Protein AF-A0A2E6NLU3-F1 (afdb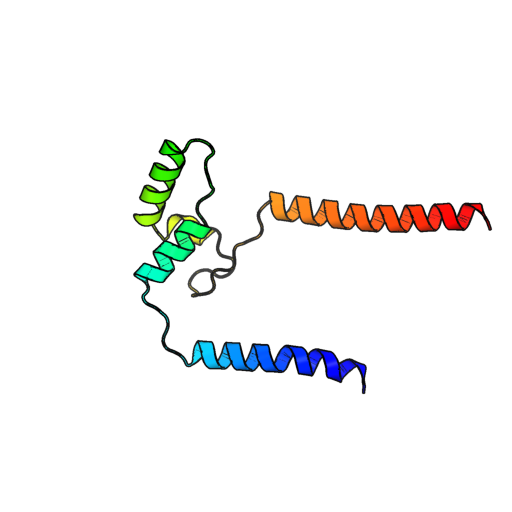_monomer)

Secondary structure (DSSP, 8-state):
--TTHHHHHHHHHHHHHHHHHHHSPPPPHHHHHHHHHHHHSPPPSSHHHHHHHHHHHHH-GGGGGGGBSSTTSS--PBPPPHHHHHHHHHHHHHHHHHHHHHHHHHHTT-

Solvent-accessible surface area (backbone atoms only — not comparable to full-atom values): 6584 Å² total; per-residue (Å²): 123,70,83,59,52,57,59,51,66,58,48,51,60,53,50,51,50,52,54,52,55,73,73,46,85,78,75,64,61,72,63,49,41,50,51,54,30,59,73,65,54,80,86,52,93,50,69,69,58,32,49,52,55,49,54,53,32,65,77,38,52,66,76,60,50,86,46,31,64,49,72,98,54,96,53,86,49,66,52,80,48,72,65,54,53,51,51,49,54,52,51,52,49,50,55,50,48,54,52,52,50,52,52,52,58,60,59,75,81,110

Sequence (110 aa):
MQALRVPLKVTIPFLVMIIASLLTKPNRREALDRFYVKMKTPTEIDPEKDREELELSYSRPERFDHKKLFQGTSLEFQRPGKADIVGFVLSCLGVVGVILLALWVANLGA

Structure (mmCIF, N/CA/C/O backbone):
data_AF-A0A2E6NLU3-F1
#
_entry.id   AF-A0A2E6NLU3-F1
#
loop_
_atom_site.group_PDB
_atom_site.id
_atom_site.type_symbol
_atom_site.label_atom_id
_atom_site.label_alt_id
_atom_site.label_comp_id
_atom_site.label_asym_id
_atom_site.label_entity_id
_atom_site.label_seq_id
_atom_site.pdbx_PDB_ins_code
_atom_site.Cartn_x
_atom_site.Cartn_y
_atom_site.Cartn_z
_atom_site.occupancy
_atom_site.B_iso_or_equiv
_atom_site.auth_seq_id
_atom_site.auth_comp_id
_atom_site.auth_asym_id
_atom_site.auth_atom_id
_atom_site.pdbx_PDB_model_num
ATOM 1 N N . MET A 1 1 ? -8.550 -15.555 -29.794 1.00 56.88 1 MET A N 1
ATOM 2 C CA . MET A 1 1 ? -9.336 -15.989 -28.609 1.00 56.88 1 MET A CA 1
ATOM 3 C C . MET A 1 1 ? -8.490 -16.427 -27.397 1.00 56.88 1 MET A C 1
ATOM 5 O O . MET A 1 1 ? -9.047 -16.504 -26.311 1.00 56.88 1 MET A O 1
ATOM 9 N N . GLN A 1 2 ? -7.170 -16.670 -27.506 1.00 61.28 2 GLN A N 1
ATOM 10 C CA . GLN A 1 2 ? -6.343 -17.081 -26.349 1.00 61.28 2 GLN A CA 1
ATOM 11 C C . GLN A 1 2 ? -6.016 -15.935 -25.365 1.00 61.28 2 GLN A C 1
ATOM 13 O O . GLN A 1 2 ? -6.019 -16.163 -24.158 1.00 61.28 2 GLN A O 1
ATOM 18 N N . ALA A 1 3 ? -5.840 -14.700 -25.854 1.00 64.69 3 ALA A N 1
ATOM 19 C CA . ALA A 1 3 ? -5.515 -13.529 -25.026 1.00 64.69 3 ALA A CA 1
ATOM 20 C C . ALA A 1 3 ? -6.578 -13.188 -23.959 1.00 64.69 3 ALA A C 1
ATOM 22 O O . ALA A 1 3 ? -6.248 -12.617 -22.928 1.00 64.69 3 ALA A O 1
ATOM 23 N N . LEU A 1 4 ? -7.840 -13.587 -24.161 1.00 70.69 4 LEU A N 1
ATOM 24 C CA . LEU A 1 4 ? -8.938 -13.317 -23.223 1.00 70.69 4 LEU A CA 1
ATOM 25 C C . LEU A 1 4 ? -9.110 -14.409 -22.150 1.00 70.69 4 LEU A C 1
ATOM 27 O O . LEU A 1 4 ? -9.827 -14.220 -21.170 1.00 70.69 4 LEU A O 1
ATOM 31 N N . ARG A 1 5 ? -8.448 -15.562 -22.313 1.00 75.06 5 ARG A N 1
ATOM 32 C CA . ARG A 1 5 ? -8.635 -16.727 -21.435 1.00 75.06 5 ARG A CA 1
ATOM 33 C C . ARG A 1 5 ? -7.925 -16.556 -20.089 1.00 75.06 5 ARG A C 1
ATOM 35 O O . ARG A 1 5 ? -8.440 -17.020 -19.076 1.00 75.06 5 ARG A O 1
ATOM 42 N N . VAL A 1 6 ? -6.757 -15.910 -20.082 1.00 82.00 6 VAL A N 1
ATOM 43 C CA . VAL A 1 6 ? -5.974 -15.672 -18.858 1.00 82.00 6 VAL A CA 1
ATOM 44 C C . VAL A 1 6 ? -6.603 -14.579 -17.991 1.00 82.00 6 VAL A 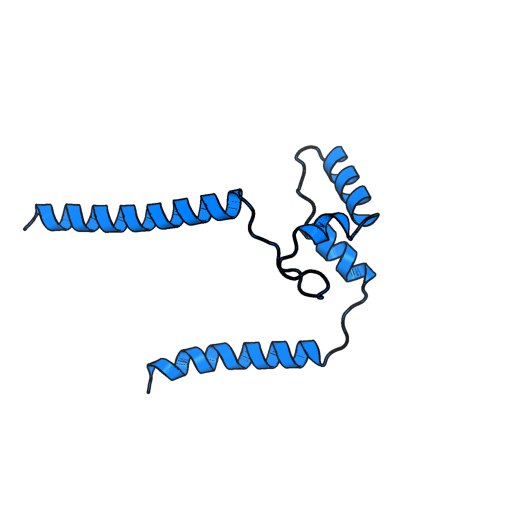C 1
ATOM 46 O O . VAL A 1 6 ? -6.844 -14.872 -16.821 1.00 82.00 6 VAL A O 1
ATOM 49 N N . PRO A 1 7 ? -6.971 -13.393 -18.525 1.00 84.88 7 PRO A N 1
ATOM 50 C CA . PRO A 1 7 ? -7.642 -12.367 -17.731 1.00 84.88 7 PRO A CA 1
ATOM 51 C C . PRO A 1 7 ? -8.897 -12.910 -17.052 1.00 84.88 7 PRO A C 1
ATOM 53 O O . PRO A 1 7 ? -9.029 -12.803 -15.842 1.00 84.88 7 PRO A O 1
ATOM 56 N N . LEU A 1 8 ? -9.762 -13.610 -17.793 1.00 85.00 8 LEU A N 1
ATOM 57 C CA . LEU A 1 8 ? -11.007 -14.144 -17.243 1.00 85.00 8 LEU A CA 1
ATOM 58 C C . LEU A 1 8 ? -10.774 -15.169 -16.118 1.00 85.00 8 LEU A C 1
ATOM 60 O O . LEU A 1 8 ? -11.439 -15.109 -15.086 1.00 85.00 8 LEU A O 1
ATOM 64 N N . LYS A 1 9 ? -9.807 -16.083 -16.285 1.00 86.44 9 LYS A N 1
ATOM 65 C CA . LYS A 1 9 ? -9.452 -17.073 -15.251 1.00 86.44 9 LYS A CA 1
ATOM 66 C C . LYS A 1 9 ? -8.930 -16.434 -13.969 1.00 86.44 9 LYS A C 1
ATOM 68 O O . LYS A 1 9 ? -9.139 -16.996 -12.901 1.00 86.44 9 LYS A O 1
ATOM 73 N N . VAL A 1 10 ? -8.250 -15.296 -14.079 1.00 89.81 10 VAL A N 1
ATOM 74 C CA . VAL A 1 10 ? -7.739 -14.557 -12.923 1.00 89.81 10 VAL A CA 1
ATOM 75 C C . VAL A 1 10 ? -8.851 -13.717 -12.300 1.00 89.81 10 VAL A C 1
ATOM 77 O O . VAL A 1 10 ? -9.007 -13.734 -11.089 1.00 89.81 10 VAL A O 1
ATOM 80 N N . THR A 1 11 ? -9.673 -13.031 -13.096 1.00 92.00 11 THR A N 1
ATOM 81 C CA . THR A 1 11 ? -10.698 -12.108 -12.588 1.00 92.00 11 THR A CA 1
ATOM 82 C C . THR A 1 11 ? -11.863 -12.820 -11.896 1.00 92.00 11 THR A C 1
ATOM 84 O O . THR A 1 11 ? -12.326 -12.344 -10.861 1.00 92.00 11 THR A O 1
ATOM 87 N N . ILE A 1 12 ? -12.331 -13.961 -12.419 1.00 92.25 12 ILE A N 1
ATOM 88 C CA . ILE A 1 12 ? -13.472 -14.701 -11.846 1.00 92.25 12 ILE A CA 1
ATOM 89 C C . ILE A 1 12 ? -13.294 -15.036 -10.351 1.00 92.25 12 ILE A C 1
ATOM 91 O O . ILE A 1 12 ? -14.194 -14.692 -9.585 1.00 92.25 12 ILE A O 1
ATOM 95 N N . PRO A 1 13 ? -12.195 -15.667 -9.882 1.00 94.19 13 PRO A N 1
ATOM 96 C CA . PRO A 1 13 ? -12.053 -16.003 -8.464 1.00 94.19 13 PRO A CA 1
ATOM 97 C C . PRO A 1 13 ? -12.053 -14.762 -7.562 1.00 94.19 13 PRO A C 1
ATOM 99 O O . PRO A 1 13 ? -12.699 -14.785 -6.516 1.00 94.19 13 PRO A O 1
ATOM 102 N N . PHE A 1 14 ? -11.429 -13.654 -7.982 1.00 94.44 14 PHE A N 1
ATOM 103 C CA . PHE A 1 14 ? -11.491 -12.399 -7.225 1.00 94.44 14 PHE A CA 1
ATOM 104 C C . PHE A 1 14 ? -12.916 -11.847 -7.140 1.00 94.44 14 PHE A C 1
ATOM 106 O O . PHE A 1 14 ? -13.339 -11.438 -6.062 1.00 94.44 14 PHE A O 1
ATOM 113 N N . LEU A 1 15 ? -13.681 -11.875 -8.236 1.00 94.62 15 LEU A N 1
ATOM 114 C CA . LEU A 1 15 ? -15.081 -11.437 -8.225 1.00 94.62 15 LEU A CA 1
ATOM 115 C C . LEU A 1 15 ? -15.931 -12.285 -7.278 1.00 94.62 15 LEU A C 1
ATOM 117 O O . LEU A 1 15 ? -16.697 -11.731 -6.493 1.00 94.62 15 LEU A O 1
ATOM 121 N N . VAL A 1 16 ? -15.765 -13.610 -7.306 1.00 95.12 16 VAL A N 1
ATOM 122 C CA . VAL A 1 16 ? -16.470 -14.519 -6.391 1.00 95.12 16 VAL A CA 1
ATOM 123 C C . VAL A 1 16 ? -16.127 -14.195 -4.936 1.00 95.12 16 VAL A C 1
ATOM 125 O O . VAL A 1 16 ? -17.033 -14.095 -4.113 1.00 95.12 16 VAL A O 1
ATOM 128 N N . MET A 1 17 ? -14.849 -13.961 -4.618 1.00 94.81 17 MET A N 1
ATOM 129 C CA . MET A 1 17 ? -14.428 -13.562 -3.270 1.00 94.81 17 MET A CA 1
ATOM 130 C C . MET A 1 17 ? -15.006 -12.208 -2.844 1.00 94.81 17 MET A C 1
ATOM 132 O O . MET A 1 17 ? -15.442 -12.073 -1.704 1.00 94.81 17 MET A O 1
ATOM 136 N N . ILE A 1 18 ? -15.035 -11.215 -3.738 1.00 92.62 18 ILE A N 1
ATOM 137 C CA . ILE A 1 18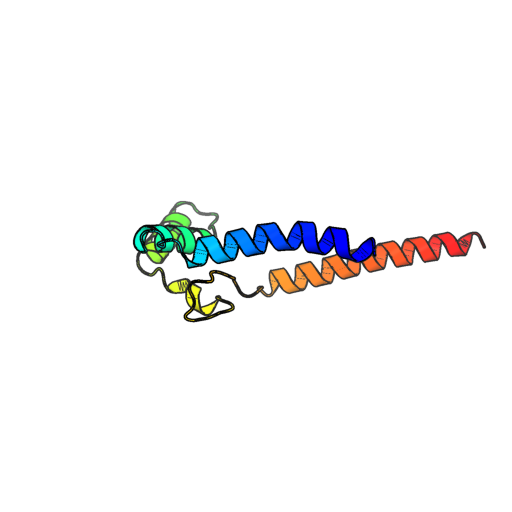 ? -15.605 -9.890 -3.451 1.00 92.62 18 ILE A CA 1
ATOM 138 C C . ILE A 1 18 ? -17.106 -10.011 -3.174 1.00 92.62 18 ILE A C 1
ATOM 140 O O . ILE A 1 18 ? -17.580 -9.493 -2.168 1.00 92.62 18 ILE A O 1
ATOM 144 N N . ILE A 1 19 ? -17.846 -10.730 -4.022 1.00 94.81 19 ILE A N 1
ATOM 145 C CA . ILE A 1 19 ? -19.287 -10.943 -3.840 1.00 94.81 19 ILE A CA 1
ATOM 146 C C . ILE A 1 19 ? -19.551 -11.687 -2.529 1.00 94.81 19 ILE A C 1
ATOM 148 O O . ILE A 1 19 ? -20.379 -11.247 -1.738 1.00 94.81 19 ILE A O 1
ATOM 152 N N . ALA A 1 20 ? -18.820 -12.773 -2.262 1.00 94.50 20 ALA A N 1
ATOM 153 C CA . ALA A 1 20 ? -18.948 -13.513 -1.010 1.00 94.50 20 ALA A CA 1
ATOM 154 C C . ALA A 1 20 ? -18.665 -12.617 0.207 1.00 94.50 20 ALA A C 1
ATOM 156 O O . ALA A 1 20 ? -19.457 -12.605 1.143 1.00 94.50 20 ALA A O 1
ATOM 157 N N . SER A 1 21 ? -17.600 -11.810 0.159 1.00 90.81 21 SER A N 1
ATOM 158 C CA . SER A 1 21 ? -17.243 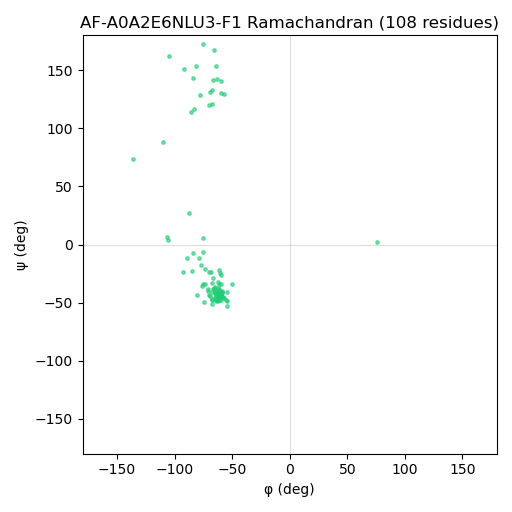-10.848 1.209 1.00 90.81 21 SER A CA 1
ATOM 159 C C . SER A 1 21 ? -18.373 -9.852 1.496 1.00 90.81 21 SER A C 1
ATOM 161 O O . SER A 1 21 ? -18.737 -9.660 2.655 1.00 90.81 21 SER A O 1
ATOM 163 N N . LEU A 1 22 ? -18.991 -9.286 0.451 1.00 89.94 22 LEU A N 1
ATOM 164 C CA . LEU A 1 22 ? -20.105 -8.336 0.578 1.00 89.94 22 LEU A CA 1
ATOM 165 C C . LEU A 1 22 ? -21.383 -8.966 1.153 1.00 89.94 22 LEU A C 1
ATOM 167 O O . LEU A 1 22 ? -22.175 -8.267 1.782 1.00 89.94 22 LEU A O 1
ATOM 171 N N . LEU A 1 23 ? -21.593 -10.268 0.935 1.00 94.12 23 LEU A N 1
ATOM 172 C CA . LEU A 1 23 ? -22.743 -11.006 1.466 1.00 94.12 23 LEU A CA 1
ATOM 173 C C . LEU A 1 23 ? -22.511 -11.524 2.895 1.00 94.12 23 LEU A C 1
ATOM 175 O O . LEU A 1 23 ? -23.470 -11.787 3.620 1.00 94.12 23 LEU A O 1
ATOM 179 N N . THR A 1 24 ? -21.256 -11.687 3.316 1.00 92.19 24 THR A N 1
ATOM 180 C CA . THR A 1 24 ? -20.913 -12.146 4.668 1.00 92.19 24 THR A CA 1
ATOM 181 C C . THR A 1 24 ? -20.951 -11.028 5.708 1.00 92.19 24 THR A C 1
ATOM 183 O O . THR A 1 24 ? -20.735 -9.853 5.417 1.00 92.19 24 THR A O 1
ATOM 186 N N . LYS A 1 25 ? -21.202 -11.398 6.971 1.00 88.75 25 LYS A N 1
ATOM 187 C CA . LYS A 1 25 ? -21.206 -10.444 8.084 1.00 88.75 25 LYS A CA 1
ATOM 188 C C . LYS A 1 25 ? -19.778 -9.940 8.359 1.00 88.75 25 LYS A C 1
ATOM 190 O O . LYS A 1 25 ? -18.882 -10.768 8.534 1.00 88.75 25 LYS A O 1
ATOM 195 N N . PRO A 1 26 ? -19.562 -8.619 8.478 1.00 86.06 26 PRO A N 1
ATOM 196 C CA . PRO A 1 26 ? -18.260 -8.076 8.843 1.00 86.06 26 PRO A CA 1
ATOM 197 C C . PRO A 1 26 ? -17.850 -8.499 10.260 1.00 86.06 26 PRO A C 1
ATOM 199 O O . PRO A 1 26 ? -18.690 -8.743 11.133 1.00 86.06 26 PRO A O 1
ATOM 202 N N . ASN A 1 27 ? -16.539 -8.552 10.496 1.00 87.88 27 ASN A N 1
ATOM 203 C CA . ASN A 1 27 ? -15.980 -8.820 11.819 1.00 87.88 27 ASN A CA 1
ATOM 204 C C . ASN A 1 27 ? -16.306 -7.681 12.815 1.00 87.88 27 ASN A C 1
ATOM 206 O O . ASN A 1 27 ? -16.752 -6.599 12.429 1.00 87.88 27 ASN A O 1
ATOM 210 N N . ARG A 1 28 ? -16.080 -7.913 14.116 1.00 91.25 28 ARG A N 1
ATOM 211 C CA . ARG A 1 28 ? -16.282 -6.902 15.166 1.00 91.25 28 ARG A CA 1
ATOM 212 C C . ARG A 1 28 ? -15.452 -5.645 14.892 1.00 91.25 28 ARG A C 1
ATOM 214 O O . ARG A 1 28 ? -14.240 -5.738 14.710 1.00 91.25 28 ARG A O 1
ATOM 221 N N . ARG A 1 29 ? -16.114 -4.482 14.939 1.00 87.00 29 ARG A N 1
ATOM 222 C CA . ARG A 1 29 ? -15.513 -3.165 14.664 1.00 87.00 29 ARG A CA 1
ATOM 223 C C . ARG A 1 29 ? -14.294 -2.887 15.534 1.00 87.00 29 ARG A C 1
ATOM 225 O O . ARG A 1 29 ? -13.239 -2.626 14.994 1.00 87.00 29 ARG A O 1
ATOM 232 N N . GLU A 1 30 ? -14.389 -3.119 16.839 1.00 88.25 30 GLU A N 1
ATOM 233 C CA . GLU A 1 30 ? -13.274 -2.922 17.782 1.00 88.25 30 GLU A CA 1
ATOM 234 C C . GLU A 1 30 ? -12.001 -3.689 17.390 1.00 88.25 30 GLU A C 1
ATOM 236 O O . GLU A 1 30 ? -10.890 -3.170 17.482 1.00 88.25 30 GLU A O 1
ATOM 241 N N . ALA A 1 31 ? -12.151 -4.935 16.926 1.00 89.38 31 ALA A N 1
ATOM 242 C CA . ALA A 1 31 ? -11.019 -5.748 16.496 1.00 89.38 31 ALA A CA 1
ATOM 243 C C . ALA A 1 31 ? -10.420 -5.230 15.180 1.00 89.38 31 ALA A C 1
ATOM 245 O O . ALA A 1 31 ? -9.200 -5.238 15.021 1.00 89.38 31 ALA A O 1
ATOM 246 N N . LEU A 1 32 ? -11.272 -4.772 14.257 1.00 90.50 32 LEU A N 1
ATOM 247 C CA . LEU A 1 32 ? -10.850 -4.167 12.996 1.00 90.50 32 LEU A CA 1
ATOM 248 C C . LEU A 1 32 ? -10.151 -2.827 13.233 1.00 90.50 32 LEU A C 1
ATOM 250 O O . LEU A 1 32 ? -9.054 -2.633 12.724 1.00 90.50 32 LEU A O 1
ATOM 254 N N . ASP A 1 33 ? -10.721 -1.949 14.051 1.00 90.75 33 ASP A N 1
ATOM 255 C CA . ASP A 1 33 ? -10.177 -0.624 14.354 1.00 90.75 33 ASP A CA 1
ATOM 256 C C . ASP A 1 33 ? -8.801 -0.743 15.010 1.00 90.75 33 ASP A C 1
ATOM 258 O O . ASP A 1 33 ? -7.841 -0.111 14.570 1.00 90.75 33 ASP A O 1
ATOM 262 N N . ARG A 1 34 ? -8.658 -1.646 15.990 1.00 90.25 34 ARG A N 1
ATOM 263 C CA . ARG A 1 34 ? -7.365 -1.933 16.624 1.00 90.25 34 ARG A CA 1
ATOM 264 C C . ARG A 1 34 ? -6.336 -2.462 15.623 1.00 90.25 34 ARG A C 1
ATOM 266 O O . ARG A 1 34 ? -5.171 -2.072 15.674 1.00 90.25 34 ARG A O 1
ATOM 273 N N . PHE A 1 35 ? -6.749 -3.361 14.731 1.00 91.31 35 PHE A N 1
ATOM 274 C CA . PHE A 1 35 ? -5.872 -3.936 13.715 1.00 91.31 35 PHE A CA 1
ATOM 275 C C . PHE A 1 35 ? -5.431 -2.889 12.684 1.00 91.31 35 PHE A C 1
ATOM 277 O O . PHE A 1 35 ? -4.234 -2.719 12.451 1.00 91.31 35 PHE A O 1
ATOM 284 N N . TYR A 1 36 ? -6.376 -2.151 12.103 1.00 90.75 36 TYR A N 1
ATOM 285 C CA . TYR A 1 36 ? -6.092 -1.151 11.080 1.00 90.75 36 TYR A CA 1
ATOM 286 C C . TYR A 1 36 ? -5.321 0.033 11.636 1.00 90.75 36 TYR A C 1
ATOM 288 O O . TYR A 1 36 ? -4.392 0.489 10.976 1.00 90.75 36 TYR A O 1
ATOM 296 N N . VAL A 1 37 ? -5.644 0.517 12.839 1.00 92.06 37 VAL A N 1
ATOM 297 C CA . VAL A 1 37 ? -4.896 1.636 13.412 1.00 92.06 37 VAL A CA 1
ATOM 298 C C . VAL A 1 37 ? -3.451 1.233 13.693 1.00 92.06 37 VAL A C 1
ATOM 300 O O . VAL A 1 37 ? -2.553 1.959 13.289 1.00 92.06 37 VAL A O 1
ATOM 303 N N . LYS A 1 38 ? -3.212 0.022 14.221 1.00 90.44 38 LYS A N 1
ATOM 304 C CA . LYS A 1 38 ? -1.856 -0.510 14.421 1.00 90.44 38 LYS A CA 1
ATOM 305 C C . LYS A 1 38 ? -1.064 -0.584 13.114 1.00 90.44 38 LYS A C 1
ATOM 307 O O . LYS A 1 38 ? 0.114 -0.260 13.110 1.00 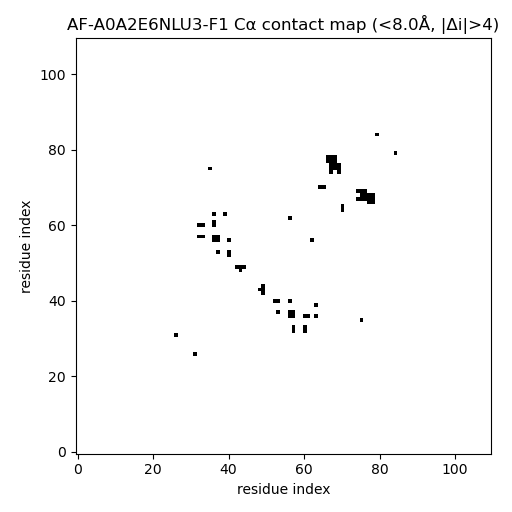90.44 38 LYS A O 1
ATOM 312 N N . MET A 1 39 ? -1.691 -0.997 12.009 1.00 90.81 39 MET A N 1
ATOM 313 C CA . MET A 1 39 ? -1.021 -1.029 10.700 1.00 90.81 39 MET A CA 1
ATOM 314 C C . MET A 1 39 ? -0.738 0.366 10.125 1.00 90.81 39 MET A C 1
ATOM 316 O O . MET A 1 39 ? 0.128 0.505 9.265 1.00 90.81 39 MET A O 1
ATOM 320 N N . LYS A 1 40 ? -1.488 1.389 10.546 1.00 90.50 40 LYS A N 1
ATOM 321 C CA . LYS A 1 40 ? -1.339 2.770 10.067 1.00 90.50 40 LYS A CA 1
ATOM 322 C C . LYS A 1 40 ? -0.402 3.611 10.932 1.00 90.50 40 LYS A C 1
ATOM 324 O O . LYS A 1 40 ? 0.104 4.617 10.430 1.00 90.50 40 LYS A O 1
ATOM 329 N N . THR A 1 41 ? -0.211 3.250 12.199 1.00 91.25 41 THR A N 1
ATOM 330 C CA . THR A 1 41 ? 0.715 3.932 13.105 1.00 91.25 41 THR A CA 1
ATOM 331 C C . THR A 1 41 ? 2.149 3.697 12.625 1.00 91.25 41 THR A C 1
ATOM 333 O O . THR A 1 41 ? 2.558 2.543 12.495 1.00 91.25 41 THR A O 1
ATOM 336 N N . PRO A 1 42 ? 2.912 4.761 12.315 1.00 89.00 42 PRO A N 1
ATOM 337 C CA . PRO A 1 42 ? 4.331 4.632 12.007 1.00 89.00 42 PRO A CA 1
ATOM 338 C C . PRO A 1 42 ? 5.082 4.032 13.195 1.00 89.00 42 PRO A C 1
ATOM 340 O O . PRO A 1 42 ? 4.790 4.379 14.334 1.00 89.00 42 PRO A O 1
ATOM 343 N N . THR A 1 43 ? 6.038 3.151 12.918 1.00 90.69 43 THR A N 1
ATOM 344 C CA . THR A 1 43 ? 6.900 2.577 13.954 1.00 90.69 43 THR A CA 1
ATOM 345 C C . THR A 1 43 ? 7.973 3.580 14.352 1.00 90.69 43 THR A C 1
ATOM 347 O O . THR A 1 43 ? 8.684 4.095 13.484 1.00 90.69 43 THR A O 1
ATOM 350 N N . GLU A 1 44 ? 8.111 3.819 15.650 1.00 92.69 44 GLU A N 1
ATOM 351 C CA . GLU A 1 44 ? 9.178 4.645 16.213 1.00 92.69 44 GLU A CA 1
ATOM 352 C C . GLU A 1 44 ? 10.397 3.793 16.599 1.00 92.69 44 GLU A C 1
ATOM 354 O O . GLU A 1 44 ? 10.291 2.609 16.916 1.00 92.69 44 GLU A O 1
ATOM 359 N N . ILE A 1 45 ? 11.590 4.394 16.555 1.00 92.25 45 ILE A N 1
ATOM 360 C CA . ILE A 1 45 ? 12.846 3.702 16.914 1.00 92.25 45 ILE A CA 1
ATOM 361 C C . ILE A 1 45 ? 12.944 3.504 18.433 1.00 92.25 45 ILE A C 1
ATOM 363 O O . ILE A 1 45 ? 13.506 2.516 18.903 1.00 92.25 45 ILE A O 1
ATOM 367 N N . ASP A 1 46 ? 12.420 4.466 19.192 1.00 94.25 46 ASP A N 1
ATOM 368 C CA . ASP A 1 46 ? 12.387 4.448 20.650 1.00 94.25 46 ASP A CA 1
ATOM 369 C C . ASP A 1 46 ? 11.177 3.625 21.135 1.00 94.25 46 ASP A C 1
ATOM 371 O O . ASP A 1 46 ? 10.039 4.026 20.871 1.00 94.25 46 ASP A O 1
ATOM 375 N N . PRO A 1 47 ? 11.389 2.499 21.845 1.00 92.25 47 PRO A N 1
ATOM 376 C CA . PRO A 1 47 ? 10.309 1.608 22.265 1.00 92.25 47 PRO A CA 1
ATOM 377 C C . PRO A 1 47 ? 9.258 2.265 23.165 1.00 92.25 47 PRO A C 1
ATOM 379 O O . PRO A 1 47 ? 8.082 1.909 23.084 1.00 92.25 47 PRO A O 1
ATOM 382 N N . GLU A 1 48 ? 9.659 3.208 24.023 1.00 93.50 48 GLU A N 1
ATOM 383 C CA . GLU A 1 48 ? 8.718 3.883 24.925 1.00 93.50 48 GLU A CA 1
ATOM 384 C C . GLU A 1 48 ? 7.798 4.816 24.128 1.00 93.50 48 GLU A C 1
ATOM 386 O O . GLU A 1 48 ? 6.577 4.780 24.286 1.00 93.50 48 GLU A O 1
ATOM 391 N N . LYS A 1 49 ? 8.362 5.568 23.176 1.00 91.56 49 LYS A N 1
ATOM 392 C CA . LYS A 1 49 ? 7.584 6.441 22.284 1.00 91.56 49 LYS A CA 1
ATOM 393 C C . LYS A 1 49 ? 6.687 5.659 21.334 1.00 91.56 49 LYS A C 1
ATOM 395 O O . LYS A 1 49 ? 5.556 6.074 21.102 1.00 91.56 49 LYS A O 1
ATOM 400 N N . ASP A 1 50 ? 7.156 4.527 20.809 1.00 91.75 50 ASP A N 1
ATOM 401 C CA . ASP A 1 50 ? 6.337 3.650 19.961 1.00 91.75 50 ASP A CA 1
ATOM 402 C C . ASP A 1 50 ? 5.093 3.168 20.719 1.00 91.75 50 ASP A C 1
ATOM 404 O O . ASP A 1 50 ? 3.972 3.193 20.202 1.00 91.75 50 ASP A O 1
ATOM 408 N N . ARG A 1 51 ? 5.269 2.804 21.995 1.00 91.69 51 ARG A N 1
ATOM 409 C CA . ARG A 1 51 ? 4.166 2.389 22.858 1.00 91.69 51 ARG A CA 1
ATOM 410 C C . ARG A 1 51 ? 3.183 3.528 23.122 1.00 91.69 51 ARG A C 1
ATOM 412 O O . ARG A 1 51 ? 1.978 3.304 23.001 1.00 91.69 51 ARG A O 1
ATOM 419 N N . GLU A 1 52 ? 3.668 4.723 23.444 1.00 93.31 52 GLU A N 1
ATOM 420 C CA . GLU A 1 52 ? 2.819 5.907 23.637 1.00 93.31 52 GLU A CA 1
ATOM 421 C C . GLU A 1 52 ? 2.021 6.246 22.365 1.00 93.31 52 GLU A C 1
ATOM 423 O O . GLU A 1 52 ? 0.809 6.469 22.422 1.00 93.31 52 GLU A O 1
ATOM 428 N N . GLU A 1 53 ? 2.665 6.212 21.196 1.00 92.12 53 GLU A N 1
ATOM 429 C CA . GLU A 1 53 ? 2.025 6.475 19.903 1.00 92.12 53 GLU A CA 1
ATOM 430 C C . GLU A 1 53 ? 0.970 5.419 19.544 1.00 92.12 53 GLU A C 1
ATOM 432 O O . GLU A 1 53 ? -0.089 5.747 18.984 1.00 92.12 53 GLU A O 1
ATOM 437 N N . LEU A 1 54 ? 1.207 4.153 19.894 1.00 92.06 54 LEU A N 1
ATOM 438 C CA . LEU A 1 54 ? 0.233 3.075 19.736 1.00 92.06 54 LEU A CA 1
ATOM 439 C C . LEU A 1 54 ? -0.951 3.221 20.695 1.00 92.06 54 LEU A C 1
ATOM 441 O O . LEU A 1 54 ? -2.091 3.074 20.257 1.00 92.06 54 LEU A O 1
ATOM 445 N N . GLU A 1 55 ? -0.718 3.532 21.972 1.00 9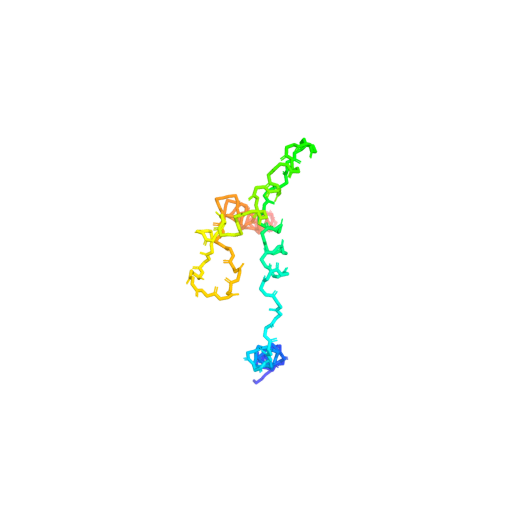3.06 55 GLU A N 1
ATOM 446 C CA . GLU A 1 55 ? -1.785 3.771 22.953 1.00 93.06 55 GLU A CA 1
ATOM 447 C C . GLU A 1 55 ? -2.655 4.969 22.541 1.00 93.06 55 GLU A C 1
ATOM 449 O O . GLU A 1 55 ? -3.889 4.872 22.531 1.00 93.06 55 GLU A O 1
ATOM 454 N N . LEU A 1 56 ? -2.032 6.053 22.067 1.00 92.38 56 LEU A N 1
ATOM 455 C CA . LEU A 1 56 ? -2.736 7.196 21.487 1.00 92.38 56 LEU A CA 1
ATOM 456 C C . LEU A 1 56 ? -3.587 6.771 20.284 1.00 92.38 56 LEU A C 1
ATOM 458 O O . LEU A 1 56 ? -4.757 7.148 20.183 1.00 92.38 56 LEU A O 1
ATOM 462 N N . SER A 1 57 ? -3.028 5.951 19.396 1.00 91.44 57 SER A N 1
ATOM 463 C CA . SER A 1 57 ? -3.720 5.453 18.205 1.00 91.44 57 SER A CA 1
ATOM 464 C C . SER A 1 57 ? -4.892 4.525 18.555 1.00 91.44 57 SER A C 1
ATOM 466 O O . SER A 1 57 ? -5.951 4.625 17.942 1.00 91.44 57 SER A O 1
ATOM 468 N N . TYR A 1 58 ? -4.769 3.681 19.583 1.00 91.81 58 TYR A N 1
ATOM 469 C CA . TYR A 1 58 ? -5.883 2.858 20.066 1.00 91.81 58 TYR A CA 1
ATOM 470 C C . TYR A 1 58 ? -7.005 3.684 20.698 1.00 91.81 58 TYR A C 1
ATOM 472 O O . TYR A 1 58 ? -8.168 3.313 20.560 1.00 91.81 58 TYR A O 1
ATOM 480 N N . SER A 1 59 ? -6.681 4.800 21.359 1.00 91.81 59 SER A N 1
ATOM 481 C CA . SER A 1 59 ? -7.698 5.701 21.921 1.00 91.81 59 SER A CA 1
ATOM 482 C C . SER A 1 59 ? -8.430 6.542 20.864 1.00 91.81 59 SER A C 1
ATOM 484 O O . SER A 1 59 ? -9.532 7.018 21.128 1.00 91.81 59 SER A O 1
ATOM 486 N N . ARG A 1 60 ? -7.830 6.724 19.677 1.00 90.25 60 ARG A N 1
ATOM 487 C CA . ARG A 1 60 ? -8.369 7.506 18.550 1.00 90.25 60 ARG A CA 1
ATOM 488 C C . ARG A 1 60 ? -8.183 6.765 17.218 1.00 90.25 60 ARG A C 1
ATOM 490 O O . ARG A 1 60 ? -7.318 7.150 16.420 1.00 90.25 60 ARG A O 1
ATOM 497 N N . PRO A 1 61 ? -8.965 5.705 16.955 1.00 86.50 61 PRO A N 1
ATOM 498 C CA . PRO A 1 61 ? -8.818 4.881 15.752 1.00 86.50 61 PRO A CA 1
ATOM 499 C C . PRO A 1 61 ? -8.995 5.667 14.438 1.00 86.50 61 PRO A C 1
ATOM 501 O O . PRO A 1 61 ? -8.390 5.327 13.421 1.00 86.50 61 PRO A O 1
ATOM 504 N N . GLU A 1 62 ? -9.740 6.774 14.464 1.00 86.56 62 GLU A N 1
ATOM 505 C CA . GLU A 1 62 ? -9.968 7.682 13.336 1.00 86.56 62 GLU A CA 1
ATOM 506 C C . GLU A 1 62 ? -8.773 8.595 12.989 1.00 86.56 62 GLU A C 1
ATOM 508 O O . GLU A 1 62 ? -8.801 9.285 11.964 1.00 86.56 62 GLU A O 1
ATOM 513 N N . ARG A 1 63 ? -7.693 8.596 13.790 1.00 86.5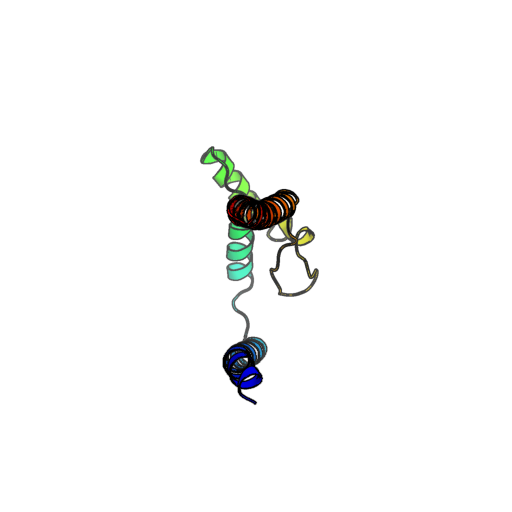6 63 ARG A N 1
ATOM 514 C CA . ARG A 1 63 ? -6.522 9.489 13.628 1.00 86.56 63 ARG A CA 1
ATOM 515 C C . ARG A 1 63 ? -5.957 9.499 12.206 1.00 86.56 63 ARG A C 1
ATOM 517 O O . ARG A 1 63 ? -5.494 10.537 11.733 1.00 86.56 63 ARG A O 1
ATOM 524 N N . PHE A 1 64 ? -6.012 8.369 11.504 1.00 87.69 64 PHE A N 1
ATOM 525 C CA . PHE A 1 64 ? -5.436 8.198 10.167 1.00 87.69 64 PHE A CA 1
ATOM 526 C C . PHE A 1 64 ? -6.464 8.137 9.032 1.00 87.69 64 PHE A C 1
ATOM 528 O O . PHE A 1 64 ? -6.082 7.922 7.881 1.00 87.69 64 PHE A O 1
ATOM 535 N N . ASP A 1 65 ? -7.748 8.364 9.304 1.00 86.19 65 ASP A N 1
ATOM 536 C CA . ASP A 1 65 ? -8.801 8.223 8.290 1.00 86.19 65 ASP A CA 1
ATOM 537 C C . ASP A 1 65 ? -8.739 9.287 7.193 1.00 86.19 65 ASP A C 1
ATOM 539 O O . ASP A 1 65 ? -9.119 9.036 6.050 1.00 86.19 65 ASP A O 1
ATOM 543 N N . HIS A 1 66 ? -8.138 10.440 7.484 1.00 86.75 66 HIS A N 1
ATOM 544 C CA . HIS A 1 66 ? -7.841 11.467 6.486 1.00 86.75 66 HIS A CA 1
ATOM 545 C C . HIS A 1 66 ? -6.880 10.982 5.382 1.00 86.75 66 HIS A C 1
ATOM 547 O O . HIS A 1 66 ? -6.879 11.542 4.284 1.00 86.75 66 HIS A O 1
ATOM 553 N N . LYS A 1 67 ? -6.082 9.935 5.649 1.00 86.81 67 LYS A N 1
ATOM 554 C CA . LYS A 1 67 ? -5.169 9.325 4.671 1.00 86.81 67 LYS A CA 1
ATOM 555 C C . LYS A 1 67 ? -5.853 8.296 3.767 1.00 86.81 67 LYS A C 1
ATOM 557 O O . LYS A 1 67 ? -5.227 7.860 2.805 1.00 86.81 67 LYS A O 1
ATOM 562 N N . LYS A 1 68 ? -7.116 7.932 4.018 1.00 90.19 68 LYS A N 1
ATOM 563 C CA . LYS A 1 68 ? -7.869 6.988 3.179 1.00 90.19 68 LYS A CA 1
ATOM 564 C C . LYS A 1 68 ? -8.132 7.569 1.793 1.00 90.19 68 LYS A C 1
ATOM 566 O O . LYS A 1 68 ? -8.451 8.750 1.632 1.00 90.19 68 LYS A O 1
ATOM 571 N N . LEU A 1 69 ? -8.053 6.726 0.770 1.00 88.88 69 LEU A N 1
ATOM 572 C CA . LEU A 1 69 ? -8.420 7.077 -0.598 1.00 88.88 69 LEU A CA 1
ATOM 573 C C . LEU A 1 69 ? -9.936 7.306 -0.697 1.00 88.88 69 LEU A C 1
ATOM 575 O O . LEU A 1 69 ? -10.356 8.358 -1.179 1.00 88.88 69 LEU A O 1
ATOM 579 N N . PHE A 1 70 ? -10.729 6.388 -0.134 1.00 88.69 70 PHE A N 1
ATOM 580 C CA . PHE A 1 70 ? -12.196 6.413 -0.138 1.00 88.69 70 PHE A CA 1
ATOM 581 C C . PHE A 1 70 ? -12.763 6.694 1.261 1.00 88.69 70 PHE A C 1
ATOM 583 O O . PHE A 1 70 ? -13.050 5.783 2.040 1.00 88.69 70 PHE A O 1
ATOM 590 N N . GLN A 1 71 ? -12.923 7.976 1.585 1.00 84.06 71 GLN A N 1
ATOM 591 C CA . GLN A 1 71 ? -13.467 8.418 2.872 1.00 84.06 71 GLN A CA 1
ATOM 592 C C . GLN A 1 71 ? -14.918 7.943 3.064 1.00 84.06 71 GLN A C 1
ATOM 594 O O . GLN A 1 71 ? -15.694 7.906 2.112 1.00 84.06 71 GLN A O 1
ATOM 599 N N . GLY A 1 72 ? -15.284 7.566 4.294 1.00 80.12 72 GLY A N 1
ATOM 600 C CA . GLY A 1 72 ? -16.639 7.105 4.635 1.00 80.12 72 GLY A CA 1
ATOM 601 C C . GLY A 1 72 ? -16.984 5.680 4.181 1.00 80.12 72 GLY A C 1
ATOM 602 O O . GLY A 1 72 ? -18.099 5.222 4.418 1.00 80.12 72 GLY A O 1
ATOM 603 N N . THR A 1 73 ? -16.044 4.963 3.560 1.00 83.81 73 THR A N 1
ATOM 604 C CA . THR A 1 73 ? -16.216 3.554 3.174 1.00 83.81 73 THR A CA 1
ATOM 605 C C . THR A 1 73 ? -15.445 2.625 4.112 1.00 83.81 73 THR A C 1
ATOM 607 O O . THR A 1 73 ? -14.516 3.051 4.798 1.00 83.81 73 THR A O 1
ATOM 610 N N . SER A 1 74 ? -15.786 1.334 4.114 1.00 83.31 74 SER A N 1
ATOM 611 C CA . SER A 1 74 ? -15.015 0.292 4.811 1.00 83.31 74 SER A CA 1
ATOM 612 C C . SER A 1 74 ? -13.714 -0.088 4.088 1.00 83.31 74 SER A C 1
ATOM 614 O O . SER A 1 74 ? -13.064 -1.061 4.466 1.00 83.31 74 SER A O 1
ATOM 616 N N . LEU A 1 75 ? -13.357 0.618 3.008 1.00 85.12 75 LEU A N 1
ATOM 617 C CA . LEU A 1 75 ? -12.152 0.350 2.236 1.00 85.12 75 LEU A CA 1
ATOM 618 C C . LEU A 1 75 ? -10.958 1.077 2.858 1.00 85.12 75 LEU A C 1
ATOM 620 O O . LEU A 1 75 ? -10.851 2.300 2.818 1.00 85.12 75 LEU A O 1
ATOM 624 N N . GLU A 1 76 ? -10.015 0.296 3.371 1.00 88.31 76 GLU A N 1
ATOM 625 C CA . GLU A 1 76 ? -8.818 0.773 4.075 1.00 88.31 76 GLU A CA 1
ATOM 626 C C . GLU A 1 76 ? -7.640 1.079 3.126 1.00 88.31 76 GLU A C 1
ATOM 628 O O . GLU A 1 76 ? -6.472 1.001 3.506 1.00 88.31 76 GLU A O 1
ATOM 633 N N . PHE A 1 77 ? -7.933 1.428 1.866 1.00 89.38 77 PHE A N 1
ATOM 634 C CA . PHE A 1 77 ? -6.911 1.826 0.895 1.00 89.38 77 PHE A CA 1
ATOM 635 C C . PHE A 1 77 ? -6.335 3.193 1.259 1.00 89.38 77 PHE A C 1
ATOM 637 O O . PHE A 1 77 ? -7.056 4.191 1.274 1.00 89.38 77 PHE A O 1
ATOM 644 N N . GLN A 1 78 ? -5.029 3.244 1.508 1.00 89.50 78 GLN A N 1
ATOM 645 C CA . GLN A 1 78 ? -4.317 4.474 1.840 1.00 89.50 78 GLN A CA 1
ATOM 646 C C . GLN A 1 78 ? -3.926 5.242 0.576 1.00 89.50 78 GLN A C 1
ATOM 648 O O . GLN A 1 78 ? -3.570 4.657 -0.447 1.00 89.50 78 GLN A O 1
ATOM 653 N N . ARG A 1 79 ? -3.984 6.574 0.645 1.00 88.88 79 ARG A N 1
ATOM 654 C CA . ARG A 1 79 ? -3.455 7.448 -0.404 1.00 88.88 79 ARG A CA 1
ATOM 655 C C . ARG A 1 79 ? -1.930 7.315 -0.435 1.00 88.88 79 ARG A C 1
ATOM 657 O O . ARG A 1 79 ? -1.322 7.405 0.635 1.00 88.88 79 ARG A O 1
ATOM 664 N N . PRO A 1 80 ? -1.318 7.144 -1.621 1.00 89.38 80 PRO A N 1
ATOM 665 C CA . PRO A 1 80 ? 0.131 7.079 -1.731 1.00 89.38 80 PRO A CA 1
ATOM 666 C C . PRO A 1 80 ? 0.746 8.379 -1.213 1.00 89.38 80 PRO A C 1
ATOM 668 O O . PRO A 1 80 ? 0.312 9.483 -1.558 1.00 89.38 80 PRO A O 1
ATOM 671 N N . GLY A 1 81 ? 1.740 8.238 -0.343 1.00 89.44 81 GLY A N 1
ATOM 672 C CA . GLY A 1 81 ? 2.500 9.350 0.196 1.00 89.44 81 GLY A CA 1
ATOM 673 C C . GLY A 1 81 ? 3.497 9.905 -0.817 1.00 89.44 81 GLY A C 1
ATOM 674 O O . GLY A 1 81 ? 3.749 9.334 -1.877 1.00 89.44 81 GLY A O 1
ATOM 675 N N . LYS A 1 82 ? 4.137 11.024 -0.462 1.00 90.81 82 LYS A N 1
ATOM 676 C CA . LYS A 1 82 ? 5.210 11.603 -1.288 1.00 90.81 82 LYS A CA 1
ATOM 677 C C . LYS A 1 82 ? 6.365 10.617 -1.491 1.00 90.81 82 LYS A C 1
ATOM 679 O O . LYS A 1 82 ? 6.891 10.538 -2.593 1.00 90.81 82 LYS A O 1
ATOM 684 N N . ALA A 1 83 ? 6.727 9.865 -0.449 1.00 90.81 83 ALA A N 1
ATOM 685 C CA . ALA A 1 83 ? 7.773 8.848 -0.521 1.00 90.81 83 ALA A CA 1
ATOM 686 C C . ALA A 1 83 ? 7.418 7.739 -1.522 1.00 90.81 83 ALA A C 1
ATOM 688 O O . ALA A 1 83 ? 8.250 7.398 -2.358 1.00 90.81 83 ALA A O 1
ATOM 689 N N . ASP A 1 84 ? 6.171 7.258 -1.502 1.00 90.94 84 ASP A N 1
ATOM 690 C CA . ASP A 1 84 ? 5.689 6.237 -2.439 1.00 90.94 84 ASP A CA 1
ATOM 691 C C . ASP A 1 84 ? 5.748 6.739 -3.887 1.00 90.94 84 ASP A C 1
ATOM 693 O O . ASP A 1 84 ? 6.239 6.043 -4.773 1.00 90.94 84 ASP A O 1
ATOM 697 N N . ILE A 1 85 ? 5.302 7.979 -4.125 1.00 94.88 85 ILE A N 1
ATOM 698 C CA . ILE A 1 85 ? 5.314 8.602 -5.456 1.00 94.88 85 ILE A CA 1
ATOM 699 C C . ILE A 1 85 ? 6.751 8.772 -5.962 1.00 94.88 85 ILE A C 1
ATOM 701 O O . ILE A 1 85 ? 7.054 8.396 -7.093 1.00 94.88 85 ILE A O 1
ATOM 705 N N . VAL A 1 86 ? 7.645 9.319 -5.134 1.00 97.12 86 VAL A N 1
ATOM 706 C CA . VAL A 1 86 ? 9.051 9.530 -5.507 1.00 97.12 86 VAL A CA 1
ATOM 707 C C . VAL A 1 86 ? 9.747 8.195 -5.765 1.00 97.12 86 VAL A C 1
ATOM 709 O O . VAL A 1 86 ? 10.415 8.050 -6.786 1.00 97.12 86 VAL A O 1
ATOM 712 N N . GLY A 1 87 ? 9.551 7.204 -4.891 1.00 95.06 87 GLY A N 1
ATOM 713 C CA . GLY A 1 87 ? 10.109 5.862 -5.059 1.00 95.06 87 GLY A CA 1
ATOM 714 C C . GLY A 1 87 ? 9.633 5.189 -6.347 1.00 95.06 87 GLY A C 1
ATOM 715 O O . GLY A 1 87 ? 10.446 4.632 -7.084 1.00 95.06 87 GLY A O 1
ATOM 716 N N . PHE A 1 88 ? 8.342 5.306 -6.669 1.00 96.62 88 PHE A N 1
ATOM 717 C CA . PHE A 1 88 ? 7.781 4.782 -7.914 1.00 96.62 88 PHE A CA 1
ATOM 718 C C . PHE A 1 88 ? 8.402 5.446 -9.149 1.00 96.62 88 PHE A C 1
ATOM 720 O O . PHE A 1 88 ? 8.871 4.751 -10.049 1.00 96.62 88 PHE A O 1
ATOM 727 N N . VAL A 1 89 ? 8.476 6.782 -9.175 1.00 97.69 89 VAL A N 1
ATOM 728 C CA . VAL A 1 89 ? 9.068 7.526 -10.300 1.00 97.69 89 VAL A CA 1
ATOM 729 C C . VAL A 1 89 ? 10.542 7.164 -10.484 1.00 97.69 89 VAL A C 1
ATOM 731 O O . VAL A 1 89 ? 10.961 6.883 -11.606 1.00 97.69 89 VAL A O 1
ATOM 734 N N . LEU A 1 90 ? 11.321 7.111 -9.400 1.00 97.75 90 LEU A N 1
ATOM 735 C CA . LEU A 1 90 ? 12.731 6.714 -9.454 1.00 97.75 90 LEU A CA 1
ATOM 736 C C . LEU A 1 90 ? 12.902 5.277 -9.961 1.00 97.75 90 LEU A C 1
ATOM 738 O O . LEU A 1 90 ? 13.789 5.021 -10.773 1.00 97.75 90 LEU A O 1
ATOM 742 N N . SER A 1 91 ? 12.036 4.353 -9.539 1.00 96.62 91 SER A N 1
ATOM 743 C CA . SER A 1 91 ? 12.048 2.972 -10.029 1.00 96.62 91 SER A CA 1
ATOM 744 C C . SER A 1 91 ? 11.761 2.899 -11.533 1.00 96.62 91 SER A C 1
ATOM 746 O O . SER A 1 91 ? 12.514 2.257 -12.269 1.00 96.62 91 SER A O 1
ATOM 748 N N . CYS A 1 92 ? 10.742 3.616 -12.019 1.00 97.44 92 CYS A N 1
ATOM 749 C CA . CYS A 1 92 ? 10.440 3.698 -13.449 1.00 97.44 92 CYS A CA 1
ATOM 750 C 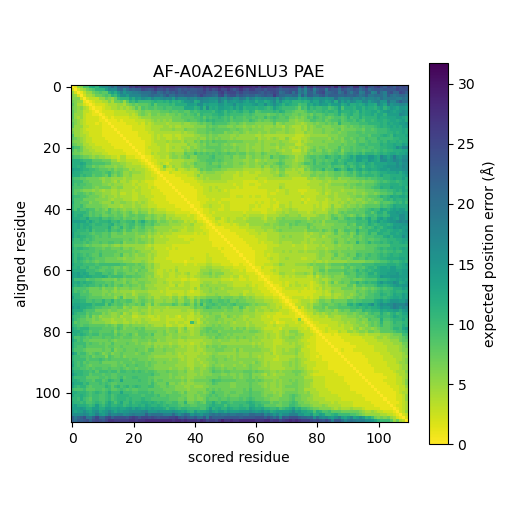C . CYS A 1 92 ? 11.613 4.274 -14.255 1.00 97.44 92 CYS A C 1
ATOM 752 O O . CYS A 1 92 ? 11.977 3.715 -15.290 1.00 97.44 92 CYS A O 1
ATOM 754 N N . LEU A 1 93 ? 12.231 5.357 -13.771 1.00 97.94 93 LEU A N 1
ATOM 755 C CA . LEU A 1 93 ? 13.403 5.957 -14.413 1.00 97.94 93 LEU A CA 1
ATOM 756 C C . LEU A 1 93 ? 14.595 4.996 -14.441 1.00 97.94 93 LEU A C 1
ATOM 758 O O . LEU A 1 93 ? 15.295 4.939 -15.448 1.00 97.94 93 LEU A O 1
ATOM 762 N N . GLY A 1 94 ? 14.795 4.203 -13.385 1.00 97.94 94 GLY A N 1
ATOM 763 C CA . GLY A 1 94 ? 15.821 3.162 -13.349 1.00 97.94 94 GLY A CA 1
ATOM 764 C C . GLY A 1 94 ? 15.635 2.120 -14.454 1.00 97.94 94 GLY A C 1
ATOM 765 O O . GLY A 1 94 ? 16.577 1.828 -15.188 1.00 97.94 94 GLY A O 1
ATOM 766 N N . VAL A 1 95 ? 14.410 1.612 -14.634 1.00 97.94 95 VAL A N 1
ATOM 767 C CA . VAL A 1 95 ? 14.095 0.649 -15.707 1.00 97.94 95 VAL A CA 1
ATOM 768 C C . VAL A 1 95 ? 14.331 1.260 -17.088 1.00 97.94 95 VAL A C 1
ATOM 770 O O . VAL A 1 95 ? 14.982 0.644 -17.931 1.00 97.94 95 VAL A O 1
ATOM 773 N N . VAL A 1 96 ? 13.850 2.486 -17.316 1.00 97.88 96 VAL A N 1
ATOM 774 C CA . VAL A 1 96 ? 14.080 3.208 -18.578 1.00 97.88 96 VAL A CA 1
ATOM 775 C C . VAL A 1 96 ? 15.576 3.401 -18.828 1.00 97.88 96 VAL A C 1
ATOM 777 O O . VAL A 1 96 ? 16.040 3.161 -19.939 1.00 97.88 96 VAL A O 1
ATOM 780 N N . GLY A 1 97 ? 16.345 3.765 -17.801 1.00 97.94 97 GLY A N 1
ATOM 781 C CA . GLY A 1 97 ? 17.794 3.929 -17.889 1.00 97.94 97 GLY A CA 1
ATOM 782 C C . GLY A 1 97 ? 18.512 2.648 -18.309 1.00 97.94 97 GLY A C 1
ATOM 783 O O . GLY A 1 97 ? 19.351 2.690 -19.205 1.00 97.94 97 GLY A O 1
ATOM 784 N N . VAL A 1 98 ? 18.143 1.501 -17.730 1.00 97.69 98 VAL A N 1
ATOM 785 C CA . VAL A 1 98 ? 18.704 0.194 -18.117 1.00 97.69 98 VAL A CA 1
ATOM 786 C C . VAL A 1 98 ? 18.382 -0.141 -19.575 1.00 97.69 98 VAL A C 1
ATOM 788 O O . VAL A 1 98 ? 19.267 -0.582 -20.306 1.00 97.69 98 VAL A O 1
ATOM 791 N N . ILE A 1 99 ? 17.147 0.104 -20.023 1.00 97.38 99 ILE A N 1
ATOM 792 C CA . ILE A 1 99 ? 16.744 -0.133 -21.418 1.00 97.38 99 ILE A CA 1
ATOM 793 C C . ILE A 1 99 ? 17.540 0.766 -22.372 1.00 97.38 99 ILE A C 1
ATOM 795 O O . ILE A 1 99 ? 18.080 0.279 -23.362 1.00 97.38 99 ILE A O 1
ATOM 799 N N . LEU A 1 100 ? 17.650 2.064 -22.073 1.00 96.94 100 LEU A N 1
ATOM 800 C CA . LEU A 1 100 ? 18.399 3.011 -22.904 1.00 96.94 100 LEU A CA 1
ATOM 801 C C . LEU A 1 100 ? 19.888 2.667 -22.964 1.00 96.94 100 LEU A C 1
ATOM 803 O O . LEU A 1 100 ? 20.480 2.730 -24.037 1.00 96.94 100 LEU A O 1
ATOM 807 N N . LEU A 1 101 ? 20.481 2.256 -21.841 1.00 96.56 101 LEU A N 1
ATOM 808 C CA . LEU A 1 101 ? 21.868 1.804 -21.798 1.00 96.56 101 LEU A CA 1
ATOM 809 C C . LEU A 1 101 ? 22.065 0.540 -22.640 1.00 96.56 101 LEU A C 1
ATOM 811 O O . LEU A 1 101 ? 23.019 0.470 -23.409 1.00 96.56 101 LEU A O 1
ATOM 815 N N . ALA A 1 102 ? 21.155 -0.432 -22.549 1.00 96.00 102 ALA A N 1
ATOM 816 C CA . ALA A 1 102 ? 21.214 -1.645 -23.362 1.00 96.00 102 ALA A CA 1
ATOM 817 C C . ALA A 1 102 ? 21.114 -1.336 -24.865 1.00 96.00 102 ALA A C 1
ATOM 819 O O . ALA A 1 102 ? 21.883 -1.881 -25.655 1.00 96.00 102 ALA A O 1
ATOM 820 N N . LEU A 1 103 ? 20.214 -0.429 -25.257 1.00 95.88 103 LEU A N 1
ATOM 821 C CA . LEU A 1 103 ? 20.087 0.022 -26.645 1.00 95.88 103 LEU A CA 1
ATOM 822 C C . LEU A 1 103 ? 21.335 0.772 -27.118 1.00 95.88 103 LEU A C 1
ATOM 824 O O . LEU A 1 103 ? 21.788 0.550 -28.236 1.00 95.88 103 LEU A O 1
ATOM 828 N N . TRP A 1 104 ? 21.917 1.621 -26.267 1.00 96.00 104 TRP A N 1
ATOM 829 C CA . TRP A 1 104 ? 23.151 2.338 -26.582 1.00 96.00 104 TRP A CA 1
ATOM 830 C C . TRP A 1 104 ? 24.319 1.374 -26.814 1.00 96.00 104 TRP A C 1
ATOM 832 O O . TRP A 1 104 ? 25.002 1.486 -27.827 1.00 96.00 104 TRP A O 1
ATOM 842 N N . VAL A 1 105 ? 24.495 0.380 -25.935 1.00 95.31 105 VAL A N 1
ATOM 843 C CA . VAL A 1 105 ? 25.520 -0.666 -26.093 1.00 95.31 105 VAL A CA 1
ATOM 844 C C . VAL A 1 105 ? 25.294 -1.485 -27.364 1.00 95.31 105 VAL A C 1
ATOM 846 O O . VAL A 1 105 ? 26.248 -1.746 -28.092 1.00 95.31 105 VAL A O 1
ATOM 849 N N . ALA A 1 106 ? 24.048 -1.861 -27.665 1.00 93.44 106 ALA A N 1
ATOM 850 C CA . ALA A 1 106 ? 23.724 -2.606 -28.881 1.00 93.44 106 ALA A CA 1
ATOM 851 C C . ALA A 1 106 ? 24.076 -1.824 -30.160 1.00 93.44 106 ALA A C 1
ATOM 853 O O . ALA A 1 106 ? 24.516 -2.418 -31.140 1.00 93.44 106 ALA A O 1
ATOM 854 N N . ASN A 1 107 ? 23.940 -0.496 -30.132 1.00 90.94 107 ASN A N 1
ATOM 855 C CA . ASN A 1 107 ? 24.253 0.372 -31.266 1.00 90.94 107 ASN A CA 1
ATOM 856 C C . ASN A 1 107 ? 25.757 0.645 -31.456 1.00 90.94 107 ASN A C 1
ATOM 858 O O . ASN A 1 107 ? 26.127 1.194 -32.484 1.00 90.94 107 ASN A O 1
ATOM 862 N N . LEU A 1 108 ? 26.626 0.297 -30.496 1.00 88.44 108 LEU A N 1
ATOM 863 C CA . LEU A 1 108 ? 28.085 0.454 -30.635 1.00 88.44 108 LEU A CA 1
ATOM 864 C C . LEU A 1 108 ? 28.730 -0.624 -31.521 1.00 88.44 108 LEU A C 1
ATOM 866 O O . LEU A 1 108 ? 29.875 -0.460 -31.935 1.00 88.44 108 LEU A O 1
ATOM 870 N N . GLY A 1 109 ? 28.033 -1.738 -31.763 1.00 73.62 109 GLY A N 1
ATOM 871 C CA . GLY A 1 109 ? 28.509 -2.856 -32.584 1.00 73.62 109 GLY A CA 1
ATOM 872 C C . GLY A 1 109 ? 27.858 -2.962 -33.967 1.00 73.62 109 GLY A C 1
ATOM 873 O O . GLY A 1 109 ? 28.120 -3.944 -34.661 1.00 73.62 109 GLY A O 1
ATOM 874 N N . ALA A 1 110 ? 27.002 -2.002 -34.332 1.00 56.97 110 ALA A N 1
ATOM 875 C CA . ALA A 1 110 ? 26.396 -1.847 -35.657 1.00 56.97 110 ALA A CA 1
ATOM 876 C C . ALA A 1 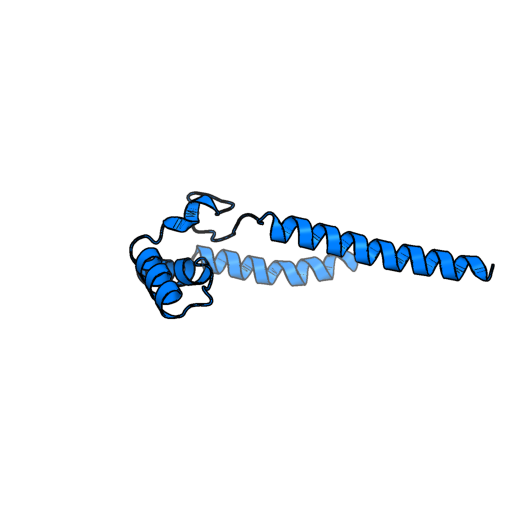110 ? 27.138 -0.765 -36.452 1.00 56.97 110 ALA A C 1
ATOM 878 O O . ALA A 1 110 ? 27.281 -0.949 -37.681 1.00 56.97 110 ALA A O 1
#

Mean predicted aligned error: 7.2 Å

Foldseek 3Di:
DVVVPVVCVVVVVVVVVVVVVVVDDDDDPLVVLLVLLLVVQDADPDPVVNVVSSVVCSVPSCPCQVQAPDHPDPDSHGDDDPVNVVVVVVVVVVVVVVVVVVVVVVVVVD

pLDDT: mean 89.77, std 7.59, range [56.88, 97.94]

Radius of gyration: 22.12 Å; Cα contacts (8 Å, |Δi|>4): 40; chains: 1; bounding box: 51×29×61 Å